Protein AF-A0A6B0CNX6-F1 (afdb_monomer)

Mean predicted aligned error: 4.64 Å

InterPro domains:
  IPR000835 MarR-type HTH domain [PS50995] (9-86)
  IPR036388 Winged helix-like DNA-binding domain superfamily [G3DSA:1.10.10.10] (4-86)
  IPR036390 Winged helix DNA-binding domain superfamily [SSF46785] (7-86)
  IPR055166 Transcriptional regulator SarA/SarZ/Rot-like, helix-turn-helix domain [PF22381] (27-86)

Sequence (86 aa):
MYVENSYLSKQLCFLFYVSSKEIIKKYTNYLKEYDLTYTGYIVLMAIENDEKLNIKKLGERVFLDSGTLTPLLKKLEKKDYVVRTR

Structure (mmCIF, N/CA/C/O backbone):
data_AF-A0A6B0CNX6-F1
#
_entry.id   AF-A0A6B0CNX6-F1
#
loop_
_atom_site.group_PDB
_atom_site.id
_atom_site.type_symbol
_atom_site.label_atom_id
_atom_site.label_alt_id
_atom_site.label_comp_id
_atom_site.label_asym_id
_atom_site.label_entity_id
_atom_site.label_seq_id
_atom_site.pdbx_PDB_ins_code
_atom_site.Cartn_x
_atom_site.Cartn_y
_atom_site.Cartn_z
_atom_site.occupancy
_atom_site.B_iso_or_equiv
_atom_site.auth_seq_id
_atom_site.auth_comp_id
_atom_site.auth_asym_id
_atom_site.auth_atom_id
_atom_site.pdbx_PDB_model_num
ATOM 1 N N . MET A 1 1 ? 5.057 2.257 -26.595 1.00 50.59 1 MET A N 1
ATOM 2 C CA . MET A 1 1 ? 6.039 1.783 -27.586 1.00 50.59 1 MET A CA 1
ATOM 3 C C . MET A 1 1 ? 7.380 1.733 -26.873 1.00 50.59 1 MET A C 1
ATOM 5 O O . MET A 1 1 ? 7.928 2.786 -26.573 1.00 50.59 1 MET A O 1
ATOM 9 N N . TYR A 1 2 ? 7.808 0.548 -26.426 1.00 59.28 2 TYR A N 1
ATOM 10 C CA . TYR A 1 2 ? 9.124 0.398 -25.796 1.00 59.28 2 TYR A CA 1
ATOM 11 C C . TYR A 1 2 ? 10.172 0.513 -26.889 1.00 59.28 2 TYR A C 1
ATOM 13 O O . TYR A 1 2 ? 10.000 -0.065 -27.958 1.00 59.28 2 TYR A O 1
ATOM 21 N N . VAL A 1 3 ? 11.215 1.299 -26.641 1.00 61.34 3 VAL A N 1
ATOM 22 C CA . VAL A 1 3 ? 12.355 1.377 -27.550 1.00 61.34 3 VAL A CA 1
ATOM 23 C C . VAL A 1 3 ? 13.086 0.047 -27.429 1.00 61.34 3 VAL A C 1
ATOM 25 O O . VAL A 1 3 ? 13.876 -0.157 -26.503 1.00 61.34 3 VAL A O 1
ATOM 28 N N . GLU A 1 4 ? 12.740 -0.888 -28.310 1.00 61.69 4 GLU A N 1
ATOM 29 C CA . GLU A 1 4 ? 13.475 -2.133 -28.458 1.00 61.69 4 GLU A CA 1
ATOM 30 C C . GLU A 1 4 ? 14.940 -1.780 -28.721 1.00 61.69 4 GLU A C 1
ATOM 32 O O . GLU A 1 4 ? 15.254 -0.994 -29.614 1.00 61.69 4 GLU A O 1
ATOM 37 N N . ASN A 1 5 ? 15.828 -2.357 -27.905 1.00 64.19 5 ASN A N 1
ATOM 38 C CA . ASN A 1 5 ? 17.289 -2.260 -28.001 1.00 64.19 5 ASN A CA 1
ATOM 39 C C . ASN A 1 5 ? 17.991 -1.089 -27.274 1.00 64.19 5 ASN A C 1
ATOM 41 O O . ASN A 1 5 ? 19.136 -0.768 -27.590 1.00 64.19 5 ASN A O 1
ATOM 45 N N . SER A 1 6 ? 17.384 -0.506 -26.233 1.00 81.12 6 SER A N 1
ATOM 46 C CA . SER A 1 6 ? 18.112 0.386 -25.309 1.00 81.12 6 SER A CA 1
ATOM 47 C C . SER A 1 6 ? 18.839 -0.399 -24.200 1.00 81.12 6 SER A C 1
ATOM 49 O O . SER A 1 6 ? 18.389 -1.467 -23.783 1.00 81.12 6 SER A O 1
ATOM 51 N N . TYR A 1 7 ? 19.956 0.126 -23.670 1.00 89.00 7 TYR A N 1
ATOM 52 C CA . TYR A 1 7 ? 20.602 -0.430 -22.462 1.00 89.00 7 TYR A CA 1
ATOM 53 C C . TYR A 1 7 ? 19.593 -0.584 -21.315 1.00 89.00 7 TYR A C 1
ATOM 55 O O . TYR A 1 7 ? 19.604 -1.582 -20.599 1.00 89.00 7 TYR A O 1
ATOM 63 N N . LEU A 1 8 ? 18.671 0.375 -21.208 1.00 87.94 8 LEU A N 1
ATOM 64 C CA . LEU A 1 8 ? 17.615 0.418 -20.208 1.00 87.94 8 LEU A CA 1
ATOM 65 C C . LEU A 1 8 ? 16.607 -0.732 -20.362 1.00 87.94 8 LEU A C 1
ATOM 67 O O . LEU A 1 8 ? 16.273 -1.373 -19.371 1.00 87.94 8 LEU A O 1
ATOM 71 N N . SER A 1 9 ? 16.181 -1.067 -21.587 1.00 86.19 9 SER A N 1
ATOM 72 C CA . SER A 1 9 ? 15.258 -2.190 -21.831 1.00 86.19 9 SER A CA 1
ATOM 73 C C . SER A 1 9 ? 15.873 -3.564 -21.540 1.00 86.19 9 SER A C 1
ATOM 75 O O . SER A 1 9 ? 15.144 -4.545 -21.464 1.00 86.19 9 SER A O 1
ATOM 77 N N . LYS A 1 10 ? 17.200 -3.642 -21.368 1.00 89.44 10 LYS A N 1
ATOM 78 C CA . LYS A 1 10 ? 17.917 -4.862 -20.963 1.00 89.44 10 LYS A CA 1
ATOM 79 C C . LYS A 1 10 ? 18.092 -4.972 -19.441 1.00 89.44 10 LYS A C 1
ATOM 81 O O . LYS A 1 10 ? 18.497 -6.025 -18.961 1.00 89.44 10 LYS A O 1
ATOM 86 N N . GLN A 1 11 ? 17.787 -3.919 -18.675 1.00 93.81 11 GLN A N 1
ATOM 87 C CA . GLN A 1 11 ? 17.902 -3.937 -17.216 1.00 93.81 11 GLN A CA 1
ATOM 88 C C . GLN A 1 11 ? 16.669 -4.572 -16.574 1.00 93.81 11 GLN A C 1
ATOM 90 O O . GLN A 1 11 ? 15.553 -4.068 -16.711 1.00 93.81 11 GLN A O 1
ATOM 95 N N . LEU A 1 12 ? 16.876 -5.626 -15.784 1.00 94.62 12 LEU A N 1
ATOM 96 C CA . LEU A 1 12 ? 15.793 -6.313 -15.079 1.00 94.62 12 LEU A CA 1
ATOM 97 C C . LEU A 1 12 ? 15.015 -5.372 -14.138 1.00 94.62 12 LEU A C 1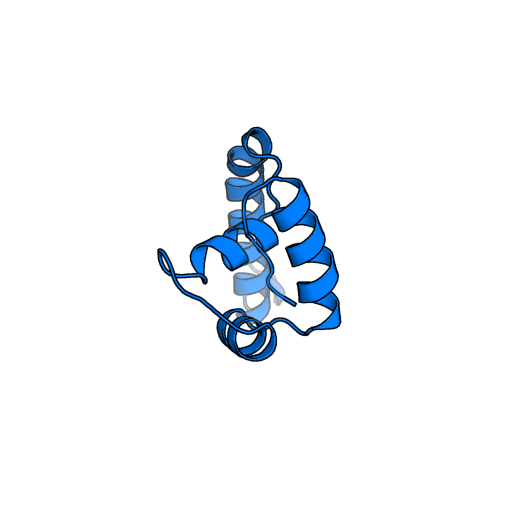
ATOM 99 O O . LEU A 1 12 ? 13.788 -5.429 -14.084 1.00 94.62 12 LEU A O 1
ATOM 103 N N . CYS A 1 13 ? 15.701 -4.449 -13.455 1.00 94.69 13 CYS A N 1
ATOM 104 C CA . CYS A 1 13 ? 15.051 -3.457 -12.593 1.00 94.69 13 CYS A CA 1
ATOM 105 C C . CYS A 1 13 ? 14.080 -2.552 -13.371 1.00 94.69 13 CYS A C 1
ATOM 107 O O . CYS A 1 13 ? 12.994 -2.241 -12.881 1.00 94.69 13 CYS A O 1
ATOM 109 N N . PHE A 1 14 ? 14.431 -2.178 -14.603 1.00 92.88 14 PHE A N 1
ATOM 110 C CA . PHE A 1 14 ? 13.578 -1.361 -15.455 1.00 92.88 14 PHE A CA 1
ATOM 111 C C . PHE A 1 14 ? 12.373 -2.151 -15.966 1.00 92.88 14 PHE A C 1
ATOM 113 O O . PHE A 1 14 ? 11.260 -1.626 -15.971 1.00 92.88 14 PHE A O 1
ATOM 120 N N . LEU A 1 15 ? 12.565 -3.424 -16.324 1.00 92.19 15 LEU A N 1
ATOM 121 C CA . LEU A 1 15 ? 11.464 -4.310 -16.706 1.00 92.19 15 LEU A CA 1
ATOM 122 C C . LEU A 1 15 ? 10.448 -4.464 -15.564 1.00 92.19 15 LEU A C 1
ATOM 124 O O . LEU A 1 15 ? 9.243 -4.360 -15.806 1.00 92.19 15 LEU A O 1
ATOM 128 N N . PHE A 1 16 ? 10.904 -4.622 -14.317 1.00 95.69 16 PHE A N 1
ATOM 129 C CA . PHE A 1 16 ? 10.015 -4.657 -13.150 1.00 95.69 16 PHE A CA 1
ATOM 130 C C . PHE A 1 16 ? 9.327 -3.317 -12.885 1.00 95.69 16 PHE A C 1
ATOM 132 O O . PHE A 1 16 ? 8.122 -3.298 -12.638 1.00 95.69 16 PHE A O 1
ATOM 139 N N . TYR A 1 17 ? 10.052 -2.198 -12.978 1.00 94.88 17 TYR A N 1
ATOM 140 C CA . TYR A 1 17 ? 9.477 -0.858 -12.836 1.00 94.88 17 TYR A CA 1
ATOM 141 C C . TYR A 1 17 ? 8.333 -0.628 -13.831 1.00 94.88 17 TYR A C 1
ATOM 143 O O . TYR A 1 17 ? 7.231 -0.223 -13.458 1.00 94.88 17 TYR A O 1
ATOM 151 N N . VAL A 1 18 ? 8.587 -0.940 -15.100 1.00 94.12 18 VAL A N 1
ATOM 152 C CA . VAL A 1 18 ? 7.610 -0.827 -16.177 1.00 94.12 18 VAL A CA 1
ATOM 153 C C . VAL A 1 18 ? 6.412 -1.747 -15.944 1.00 94.12 18 VAL A C 1
ATOM 155 O O . VAL A 1 18 ? 5.270 -1.299 -16.046 1.00 94.12 18 VAL A O 1
ATOM 158 N N . SER A 1 19 ? 6.663 -3.014 -15.612 1.00 95.69 19 SER A N 1
ATOM 159 C CA . SER A 1 19 ? 5.604 -4.004 -15.383 1.00 95.69 19 SER A CA 1
ATOM 160 C C . SER A 1 19 ? 4.709 -3.590 -14.217 1.00 95.69 19 SER A C 1
ATOM 162 O O . SER A 1 19 ? 3.487 -3.585 -14.347 1.00 95.69 19 SER A O 1
ATOM 164 N N . SER A 1 20 ? 5.313 -3.153 -13.108 1.00 95.94 20 SER A N 1
ATOM 165 C CA . SER A 1 20 ? 4.598 -2.624 -11.945 1.00 95.94 20 SER A CA 1
ATOM 166 C C . SER A 1 20 ? 3.734 -1.418 -12.322 1.00 95.94 20 SER A C 1
ATOM 168 O O . SER A 1 20 ? 2.547 -1.379 -12.000 1.00 95.94 20 SER A O 1
ATOM 170 N N . LYS A 1 21 ? 4.279 -0.472 -13.098 1.00 96.12 21 LYS A N 1
ATOM 171 C CA . LYS A 1 21 ? 3.538 0.706 -13.566 1.00 9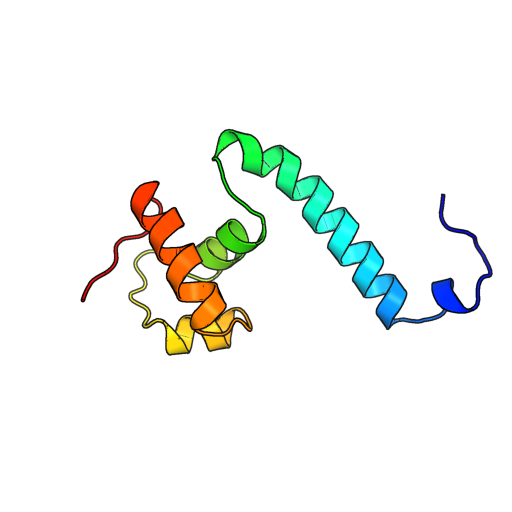6.12 21 LYS A CA 1
ATOM 172 C C . LYS A 1 21 ? 2.314 0.336 -14.407 1.00 96.12 21 LYS A C 1
ATOM 174 O O . LYS A 1 21 ? 1.248 0.917 -14.207 1.00 96.12 21 LYS A O 1
ATOM 179 N N . GLU A 1 22 ? 2.441 -0.625 -15.320 1.00 96.38 22 GLU A N 1
ATOM 180 C CA . GLU A 1 22 ? 1.314 -1.069 -16.149 1.00 96.38 22 GLU A CA 1
ATOM 181 C C . GLU A 1 22 ? 0.262 -1.845 -15.342 1.00 96.38 22 GLU A C 1
ATOM 183 O O . GLU A 1 22 ? -0.936 -1.642 -15.557 1.00 96.38 22 GLU A O 1
ATOM 188 N N . ILE A 1 23 ? 0.672 -2.661 -14.363 1.00 96.94 23 ILE A N 1
ATOM 189 C CA . ILE A 1 23 ? -0.253 -3.325 -13.428 1.00 96.94 23 ILE A CA 1
ATOM 190 C C . ILE A 1 23 ? -1.036 -2.276 -12.632 1.00 96.94 23 ILE A C 1
ATOM 192 O O . ILE A 1 23 ? -2.268 -2.283 -12.657 1.00 96.94 23 ILE A O 1
ATOM 196 N N . ILE A 1 24 ? -0.341 -1.324 -12.000 1.00 97.50 24 ILE A N 1
ATOM 197 C CA . ILE A 1 24 ? -0.965 -0.241 -11.228 1.00 97.50 24 ILE A CA 1
ATOM 198 C C . ILE A 1 24 ? -1.954 0.531 -12.102 1.00 97.50 24 ILE A C 1
ATOM 200 O O . ILE A 1 24 ? -3.079 0.785 -11.674 1.00 97.50 24 ILE A O 1
ATOM 204 N N . LYS A 1 25 ? -1.576 0.879 -13.338 1.00 96.62 25 LYS A N 1
ATOM 205 C CA . LYS A 1 25 ? -2.436 1.620 -14.272 1.00 96.62 25 LYS A CA 1
ATOM 206 C C . LYS A 1 25 ? -3.717 0.856 -14.606 1.00 96.62 25 LYS A C 1
ATOM 208 O O . LYS A 1 25 ? -4.790 1.458 -14.597 1.00 96.62 25 LYS A O 1
ATOM 213 N N . LYS A 1 26 ? -3.620 -0.450 -14.877 1.00 96.69 26 LYS A N 1
ATOM 214 C CA . LYS A 1 26 ? -4.792 -1.296 -15.147 1.00 96.69 26 LYS A CA 1
ATOM 215 C C . LYS A 1 26 ? -5.716 -1.363 -13.933 1.00 96.69 26 LYS A C 1
ATOM 217 O O . LYS A 1 26 ? -6.896 -1.055 -14.065 1.00 96.69 26 LYS A O 1
ATOM 222 N N . TYR A 1 27 ? -5.176 -1.678 -12.755 1.00 97.56 27 TYR A N 1
ATOM 223 C CA . TYR A 1 27 ? -5.968 -1.779 -11.525 1.00 97.56 27 TYR A CA 1
ATOM 224 C C . TYR A 1 27 ? -6.576 -0.444 -11.101 1.00 97.56 27 TYR A C 1
ATOM 226 O O . TYR A 1 27 ? -7.717 -0.415 -10.666 1.00 97.56 27 TYR A O 1
ATOM 234 N N . THR A 1 28 ? -5.869 0.674 -11.285 1.00 96.38 28 THR A N 1
ATOM 235 C CA . THR A 1 28 ? -6.377 2.008 -10.925 1.00 96.38 28 THR A CA 1
ATOM 236 C C . THR A 1 28 ? -7.705 2.315 -11.611 1.00 96.38 28 THR A C 1
ATOM 238 O O . THR A 1 28 ? -8.557 2.956 -11.010 1.00 96.38 28 THR A O 1
ATOM 241 N N . ASN A 1 29 ? -7.914 1.865 -12.851 1.00 94.69 29 ASN A N 1
ATOM 242 C CA . ASN A 1 29 ? -9.184 2.105 -13.535 1.00 94.69 29 ASN A CA 1
ATOM 243 C C . ASN A 1 29 ? -10.345 1.318 -12.921 1.00 94.69 29 ASN A C 1
ATOM 245 O O . ASN A 1 29 ? -11.418 1.892 -12.783 1.00 94.69 29 ASN A O 1
ATOM 249 N N . TYR A 1 30 ? -10.120 0.069 -12.510 1.00 96.44 30 TYR A N 1
ATOM 250 C CA . TYR A 1 30 ? -11.128 -0.730 -11.807 1.00 96.44 30 TYR A CA 1
ATOM 251 C C . TYR A 1 30 ? -11.373 -0.204 -10.388 1.00 96.44 30 TYR A C 1
ATOM 253 O O . TYR A 1 30 ? -12.500 -0.062 -9.952 1.00 96.44 30 TYR A O 1
ATOM 261 N N . LEU A 1 31 ? -10.319 0.190 -9.673 1.00 97.88 31 LEU A N 1
ATOM 262 C CA . LEU A 1 31 ? -10.418 0.642 -8.282 1.00 97.88 31 LEU A CA 1
ATOM 263 C C . LEU A 1 31 ? -11.077 2.022 -8.111 1.00 97.88 31 LEU A C 1
ATOM 265 O O . LEU A 1 31 ? -11.436 2.386 -6.991 1.00 97.88 31 LEU A O 1
ATOM 269 N N . LYS A 1 32 ? -11.255 2.788 -9.196 1.00 96.19 32 LYS A N 1
ATOM 270 C CA . LYS A 1 32 ? -11.911 4.106 -9.164 1.00 96.19 32 LYS A CA 1
ATOM 271 C C . LYS A 1 32 ? -13.347 4.042 -8.656 1.00 96.19 32 LYS A C 1
ATOM 273 O O . LYS A 1 32 ? -13.739 4.936 -7.917 1.00 96.19 32 LYS A O 1
ATOM 278 N N . GLU A 1 33 ? -14.110 3.015 -9.029 1.00 96.25 33 GLU A N 1
ATOM 279 C CA . GLU A 1 33 ? -15.510 2.876 -8.594 1.00 96.25 33 GLU A CA 1
ATOM 280 C C . GLU A 1 33 ? -15.632 2.640 -7.080 1.00 96.25 33 GLU A C 1
ATOM 282 O O . GLU A 1 33 ? -16.614 3.036 -6.463 1.00 96.25 33 GLU A O 1
ATOM 287 N N . TYR A 1 34 ? -14.582 2.078 -6.478 1.00 96.50 34 TYR A N 1
ATOM 288 C CA . TYR A 1 34 ? -14.462 1.816 -5.045 1.00 96.50 34 TYR A CA 1
ATOM 289 C C . TYR A 1 34 ? -13.762 2.952 -4.284 1.00 96.50 34 TYR A C 1
ATOM 291 O O . TYR A 1 34 ? -13.539 2.848 -3.077 1.00 96.50 34 TYR A O 1
ATOM 299 N N . ASP A 1 35 ? -13.358 4.023 -4.976 1.00 96.00 35 ASP A N 1
ATOM 300 C CA . ASP A 1 35 ? -12.519 5.086 -4.419 1.00 96.00 35 ASP A CA 1
ATOM 301 C C . ASP A 1 35 ? -11.261 4.509 -3.715 1.00 96.00 35 ASP A C 1
ATOM 303 O O . ASP A 1 35 ? -10.859 4.909 -2.619 1.00 96.00 35 ASP A O 1
ATOM 307 N N . LEU A 1 36 ? -10.627 3.506 -4.333 1.00 97.38 36 LEU A N 1
ATOM 308 C CA . LEU A 1 36 ? -9.437 2.835 -3.810 1.00 97.38 36 LEU A CA 1
ATOM 309 C C . LEU A 1 36 ? -8.186 3.187 -4.619 1.00 97.38 36 LEU A C 1
ATOM 311 O O . LEU A 1 36 ? -8.197 3.314 -5.842 1.00 97.38 36 LEU A O 1
ATOM 315 N N . THR A 1 37 ? -7.057 3.302 -3.920 1.00 96.75 37 THR A N 1
ATOM 316 C CA . THR A 1 37 ? -5.735 3.310 -4.559 1.00 96.75 37 THR A CA 1
ATOM 317 C C . THR A 1 37 ? -5.216 1.881 -4.681 1.00 96.75 37 THR A C 1
ATOM 319 O O . THR A 1 37 ? -5.611 1.014 -3.903 1.00 96.75 37 THR A O 1
ATOM 322 N N . TYR A 1 38 ? -4.272 1.631 -5.595 1.00 97.12 38 TYR A N 1
ATOM 323 C CA . TYR A 1 38 ? -3.631 0.314 -5.696 1.00 97.12 38 TYR A CA 1
ATOM 324 C C . TYR A 1 38 ? -2.978 -0.119 -4.373 1.00 97.12 38 TYR A C 1
ATOM 326 O O . TYR A 1 38 ? -3.133 -1.258 -3.950 1.00 97.12 38 TYR A O 1
ATOM 334 N N . THR A 1 39 ? -2.311 0.798 -3.666 1.00 96.19 39 THR A N 1
ATOM 335 C CA . THR A 1 39 ? -1.737 0.507 -2.342 1.00 96.19 39 THR A CA 1
ATOM 336 C C . THR A 1 39 ? -2.815 0.188 -1.308 1.00 96.19 39 THR A C 1
ATOM 338 O O . THR A 1 39 ? -2.642 -0.737 -0.524 1.00 96.19 39 THR A O 1
ATOM 341 N N . GLY A 1 40 ? -3.936 0.920 -1.313 1.00 97.19 40 GLY A N 1
ATOM 342 C CA . GLY A 1 40 ? -5.077 0.618 -0.447 1.00 97.19 40 GLY A CA 1
ATOM 343 C C . GLY A 1 40 ? -5.636 -0.775 -0.720 1.00 97.19 40 GLY A C 1
ATOM 344 O O . GLY A 1 40 ? -5.821 -1.544 0.212 1.00 97.19 40 GLY A O 1
ATOM 345 N N . TYR A 1 41 ? -5.796 -1.129 -1.995 1.00 97.06 41 TYR A N 1
ATOM 346 C CA . TYR A 1 41 ? -6.199 -2.466 -2.421 1.00 97.06 41 TYR A CA 1
ATOM 347 C C . TYR A 1 41 ? -5.231 -3.556 -1.938 1.00 97.06 41 TYR A C 1
ATOM 349 O O . TYR A 1 41 ? -5.677 -4.539 -1.360 1.00 97.06 41 TYR A O 1
ATOM 357 N N . ILE A 1 42 ? -3.916 -3.376 -2.097 1.00 96.88 42 ILE A N 1
ATOM 358 C CA . ILE A 1 42 ? -2.924 -4.357 -1.622 1.00 96.88 42 ILE A CA 1
ATOM 359 C C . ILE A 1 42 ? -2.983 -4.520 -0.102 1.00 96.88 42 ILE A C 1
ATOM 361 O O . ILE A 1 42 ? -2.88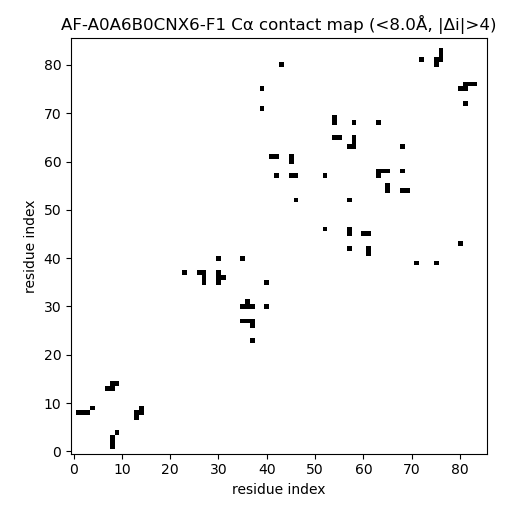1 -5.639 0.391 1.00 96.88 42 ILE A O 1
ATOM 365 N N . VAL A 1 43 ? -3.191 -3.430 0.640 1.00 96.50 43 VAL A N 1
ATOM 366 C CA . VAL A 1 43 ? -3.383 -3.497 2.094 1.00 96.50 43 VAL A CA 1
ATOM 367 C C . VAL A 1 43 ? -4.631 -4.298 2.460 1.00 96.50 43 VAL A C 1
ATOM 369 O O . VAL A 1 43 ? -4.549 -5.115 3.368 1.00 96.50 43 VAL A O 1
ATOM 372 N N . LEU A 1 44 ? -5.749 -4.113 1.752 1.00 95.44 44 LEU A N 1
ATOM 373 C CA . LEU A 1 44 ? -6.965 -4.900 1.984 1.00 95.44 44 LEU A CA 1
ATOM 374 C C . LEU A 1 44 ? -6.760 -6.378 1.638 1.00 95.44 44 LEU A C 1
ATOM 376 O O . LEU A 1 44 ? -7.114 -7.235 2.433 1.00 95.44 44 LEU A O 1
ATOM 380 N N . MET A 1 45 ? -6.116 -6.676 0.508 1.00 95.06 45 MET A N 1
ATOM 381 C CA . MET A 1 45 ? -5.793 -8.051 0.101 1.00 95.06 45 MET A CA 1
ATOM 382 C C . MET A 1 45 ? -4.830 -8.760 1.058 1.00 95.06 45 MET A C 1
ATOM 384 O O . MET A 1 45 ? -4.793 -9.986 1.092 1.00 95.06 45 MET A O 1
ATOM 388 N N . ALA A 1 46 ? -4.016 -8.004 1.794 1.00 94.81 46 ALA A N 1
ATOM 389 C CA . ALA A 1 46 ? -3.075 -8.549 2.761 1.00 94.81 46 ALA A CA 1
ATOM 390 C C . ALA A 1 46 ? -3.709 -8.856 4.123 1.00 94.81 46 ALA A C 1
ATOM 392 O O . ALA A 1 46 ? -3.043 -9.481 4.948 1.00 94.81 46 ALA A O 1
ATOM 393 N N . ILE A 1 47 ? -4.936 -8.398 4.376 1.00 93.50 47 ILE A N 1
ATOM 394 C CA . ILE A 1 47 ? -5.701 -8.703 5.586 1.00 93.50 47 ILE A CA 1
ATOM 395 C C . ILE A 1 47 ? -6.603 -9.892 5.250 1.00 93.50 47 ILE A C 1
ATOM 397 O O . ILE A 1 47 ? -7.448 -9.795 4.362 1.00 93.50 47 ILE A O 1
ATOM 401 N N . GLU A 1 48 ? -6.410 -11.024 5.925 1.00 88.38 48 GLU A N 1
ATOM 402 C CA . GLU A 1 48 ? -7.289 -12.181 5.738 1.00 88.38 48 GLU A CA 1
ATOM 403 C C . GLU A 1 48 ? -8.681 -11.905 6.332 1.00 88.38 48 GLU A C 1
ATOM 405 O O . GLU A 1 48 ? -8.853 -11.029 7.185 1.00 88.38 48 GLU A O 1
ATOM 410 N N . ASN A 1 49 ? -9.695 -12.652 5.884 1.00 82.25 49 ASN A N 1
ATOM 411 C CA . ASN A 1 49 ? -11.057 -12.492 6.396 1.00 82.25 49 ASN A CA 1
ATOM 412 C C . ASN A 1 49 ? -11.085 -12.647 7.926 1.00 82.25 49 ASN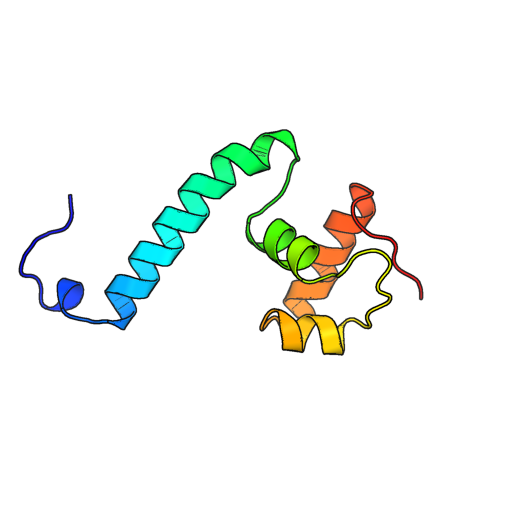 A C 1
ATOM 414 O O . ASN A 1 49 ? -10.553 -13.615 8.467 1.00 82.25 49 ASN A O 1
ATOM 418 N N . ASP A 1 50 ? -11.708 -11.678 8.602 1.00 80.69 50 ASP A N 1
ATOM 419 C CA . ASP A 1 50 ? -11.830 -11.592 10.065 1.00 80.69 50 ASP A CA 1
ATOM 420 C C . ASP A 1 50 ? -10.496 -11.535 10.845 1.00 80.69 50 ASP A C 1
ATOM 422 O O . ASP A 1 50 ? -10.468 -11.676 12.074 1.00 80.69 50 ASP A O 1
ATOM 426 N N . GLU A 1 51 ? -9.371 -11.274 10.170 1.00 90.62 51 GLU A N 1
ATOM 427 C CA . GLU A 1 51 ? -8.060 -11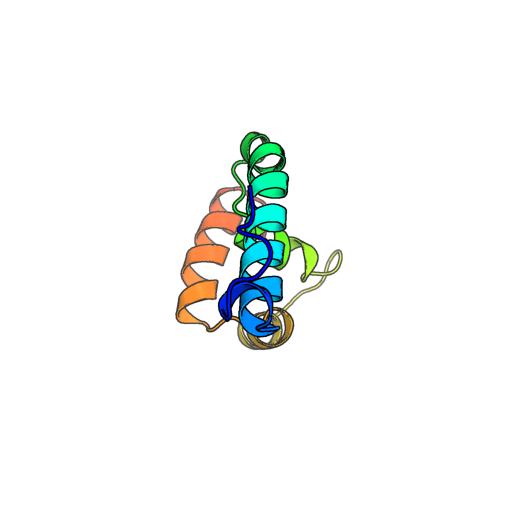.188 10.810 1.00 90.62 51 GLU A CA 1
ATOM 428 C C . GLU A 1 51 ? -7.898 -9.878 11.600 1.00 90.62 51 GLU A C 1
ATOM 430 O O . GLU A 1 51 ? -8.102 -8.768 11.102 1.00 90.62 51 GLU A O 1
ATOM 435 N N . LYS A 1 52 ? -7.439 -9.992 12.851 1.00 90.50 52 LYS A N 1
ATOM 436 C CA . LYS A 1 52 ? -6.995 -8.847 13.656 1.00 90.50 52 LYS A CA 1
ATOM 437 C C . LYS A 1 52 ? -5.477 -8.733 13.599 1.00 90.50 52 LYS A C 1
ATOM 439 O O . LYS A 1 52 ? -4.759 -9.499 14.241 1.00 90.50 52 LYS A O 1
ATOM 444 N N . LEU A 1 53 ? -4.987 -7.730 12.879 1.00 91.56 53 LEU A N 1
ATOM 445 C CA . LEU A 1 53 ? -3.560 -7.445 12.732 1.00 91.56 53 LEU A CA 1
ATOM 446 C C . LEU A 1 53 ? -3.163 -6.140 13.408 1.00 91.56 53 LEU A C 1
ATOM 448 O O . LEU A 1 53 ? -3.842 -5.120 13.304 1.00 91.56 53 LEU A O 1
ATOM 452 N N . ASN A 1 54 ? -1.992 -6.150 14.043 1.00 93.06 54 ASN A N 1
ATOM 453 C CA . ASN A 1 54 ? -1.342 -4.906 14.433 1.00 93.06 54 ASN A CA 1
ATOM 454 C C . ASN A 1 54 ? -0.616 -4.275 13.229 1.00 93.06 54 ASN A C 1
ATOM 456 O O . ASN A 1 54 ? -0.223 -4.958 12.280 1.00 93.06 54 ASN A O 1
ATOM 460 N N . ILE A 1 55 ? -0.403 -2.958 13.293 1.00 93.44 55 ILE A N 1
ATOM 461 C CA . ILE A 1 55 ? 0.190 -2.176 12.195 1.00 93.44 55 ILE A CA 1
ATOM 462 C C . ILE A 1 55 ? 1.599 -2.663 11.836 1.00 93.44 55 ILE A C 1
ATOM 464 O O . ILE A 1 55 ? 1.963 -2.649 10.664 1.00 93.44 55 ILE A O 1
ATOM 468 N N . LYS A 1 56 ? 2.387 -3.111 12.822 1.00 93.69 56 LYS A N 1
ATOM 469 C CA . LYS A 1 56 ? 3.759 -3.581 12.590 1.00 93.69 56 LYS A CA 1
ATOM 470 C C . LYS A 1 56 ? 3.778 -4.832 11.707 1.00 93.69 56 LYS A C 1
ATOM 472 O O . LYS A 1 56 ? 4.471 -4.841 10.697 1.00 93.69 56 LYS A O 1
ATOM 477 N N . LYS A 1 57 ? 2.975 -5.843 12.049 1.00 94.38 57 LYS A N 1
ATOM 478 C CA . LYS A 1 57 ? 2.855 -7.086 11.274 1.00 94.38 57 LYS A CA 1
ATOM 479 C C . LYS A 1 57 ? 2.309 -6.830 9.873 1.00 94.38 57 LYS A C 1
ATOM 481 O O . LYS A 1 57 ? 2.796 -7.412 8.912 1.00 94.38 57 LYS A O 1
ATOM 486 N N . LEU A 1 58 ? 1.325 -5.938 9.753 1.00 95.44 58 LEU A N 1
ATOM 487 C CA . LEU A 1 58 ? 0.809 -5.542 8.446 1.00 95.44 58 LEU A CA 1
ATOM 488 C C . LEU A 1 58 ? 1.908 -4.881 7.599 1.00 95.44 58 LEU A C 1
ATOM 490 O O . LEU A 1 58 ? 2.072 -5.245 6.441 1.00 95.44 58 LEU A O 1
ATOM 494 N N . GLY A 1 59 ? 2.701 -3.979 8.185 1.00 96.31 59 GLY A N 1
ATOM 495 C CA . GLY A 1 59 ? 3.844 -3.341 7.522 1.00 96.31 59 GLY A CA 1
ATOM 496 C C . GLY A 1 59 ? 4.891 -4.326 7.025 1.00 96.31 59 GLY A C 1
ATOM 497 O O . GLY A 1 59 ? 5.329 -4.219 5.884 1.00 96.31 59 GLY A O 1
ATOM 498 N N . GLU A 1 60 ? 5.224 -5.330 7.836 1.00 95.81 60 GLU A N 1
ATOM 499 C CA . GLU A 1 60 ? 6.110 -6.429 7.436 1.00 95.81 60 GLU A CA 1
ATOM 500 C C . GLU A 1 60 ? 5.521 -7.234 6.263 1.00 95.81 60 GLU A C 1
ATOM 502 O O . GLU A 1 60 ? 6.243 -7.551 5.321 1.00 95.81 60 GLU A O 1
ATOM 507 N N . ARG A 1 61 ? 4.207 -7.507 6.271 1.00 95.25 61 ARG A N 1
ATOM 508 C CA . ARG A 1 61 ? 3.527 -8.292 5.226 1.00 95.25 61 ARG A CA 1
ATOM 509 C C . ARG A 1 61 ? 3.468 -7.573 3.875 1.00 95.25 61 ARG A C 1
ATOM 511 O O . ARG A 1 61 ? 3.630 -8.218 2.843 1.00 95.25 61 ARG A O 1
ATOM 518 N N . VAL A 1 62 ? 3.233 -6.259 3.867 1.00 96.06 62 VAL A N 1
ATOM 519 C CA . VAL A 1 62 ? 3.111 -5.468 2.623 1.00 96.06 62 VAL A CA 1
ATOM 520 C C . VAL A 1 62 ? 4.339 -4.622 2.295 1.00 96.06 62 VAL A C 1
ATOM 522 O O . VAL A 1 62 ? 4.295 -3.833 1.353 1.00 96.06 62 VAL A O 1
ATOM 525 N N . PHE A 1 63 ? 5.431 -4.782 3.046 1.00 96.38 63 PHE A N 1
ATOM 526 C CA . PHE A 1 63 ? 6.673 -4.021 2.884 1.00 96.38 63 PHE A CA 1
ATOM 527 C C . PHE A 1 63 ? 6.468 -2.496 2.947 1.00 96.38 63 PHE A C 1
ATOM 529 O O . PHE A 1 63 ? 7.044 -1.746 2.159 1.00 96.38 63 PHE A O 1
ATOM 536 N N . LEU A 1 64 ? 5.639 -2.029 3.888 1.00 96.38 64 LE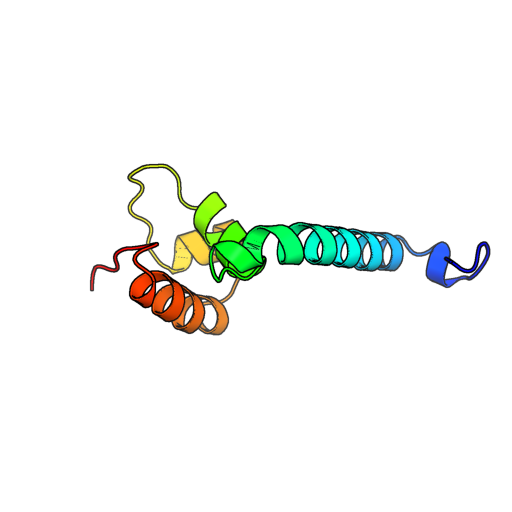U A N 1
ATOM 537 C CA . LEU A 1 64 ? 5.375 -0.605 4.122 1.00 96.38 64 LEU A CA 1
ATOM 538 C C . LEU A 1 64 ? 5.752 -0.194 5.545 1.00 96.38 64 LEU A C 1
ATOM 540 O O . LEU A 1 64 ? 5.521 -0.919 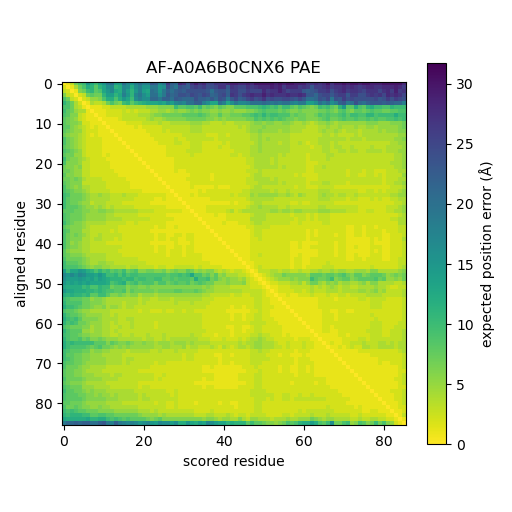6.512 1.00 96.38 64 LEU A O 1
ATOM 544 N N . ASP A 1 65 ? 6.279 1.018 5.678 1.00 95.25 65 ASP A N 1
ATOM 545 C CA . ASP A 1 65 ? 6.562 1.624 6.971 1.00 95.25 65 ASP A CA 1
ATOM 546 C C . ASP A 1 65 ? 5.287 2.166 7.647 1.00 95.25 65 ASP A C 1
ATOM 548 O O . ASP A 1 65 ? 4.230 2.365 7.033 1.00 95.25 65 ASP A O 1
ATOM 552 N N . SER A 1 66 ? 5.389 2.445 8.947 1.00 90.44 66 SER A N 1
ATOM 553 C CA . SER A 1 66 ? 4.274 2.962 9.745 1.00 90.44 66 SER A CA 1
ATOM 554 C C . SER A 1 66 ? 3.835 4.374 9.338 1.00 90.44 66 SER A C 1
ATOM 556 O O . SER A 1 66 ? 2.650 4.697 9.478 1.00 90.44 66 SER A O 1
ATOM 558 N N . GLY A 1 67 ? 4.744 5.202 8.816 1.00 93.88 67 GLY A N 1
ATOM 559 C CA . GLY A 1 67 ? 4.461 6.539 8.294 1.00 93.88 67 GLY A CA 1
ATOM 560 C C . GLY A 1 67 ? 3.605 6.499 7.030 1.00 93.88 67 GLY A C 1
ATOM 561 O O . GLY A 1 67 ? 2.740 7.358 6.860 1.00 93.88 67 GLY A O 1
ATOM 562 N N . THR A 1 68 ? 3.756 5.457 6.210 1.00 95.12 68 THR A N 1
ATOM 563 C CA . THR A 1 68 ? 2.896 5.186 5.049 1.00 95.12 68 THR A CA 1
ATOM 564 C C . THR A 1 68 ? 1.572 4.527 5.451 1.00 95.12 68 THR A C 1
ATOM 566 O O . THR A 1 68 ? 0.498 4.957 5.018 1.00 95.12 68 THR A O 1
ATOM 569 N N . LEU A 1 69 ? 1.610 3.510 6.320 1.00 96.56 69 LEU A N 1
ATOM 570 C CA . LEU A 1 69 ? 0.413 2.753 6.704 1.00 96.56 69 LEU A CA 1
ATOM 571 C C . LEU A 1 69 ? -0.575 3.559 7.547 1.00 96.56 69 LEU A C 1
ATOM 573 O O . LEU A 1 69 ? -1.781 3.455 7.342 1.00 96.56 69 LEU A O 1
ATOM 577 N N . THR A 1 70 ? -0.104 4.381 8.483 1.00 95.12 70 THR A N 1
ATOM 578 C CA . THR A 1 70 ? -0.987 5.131 9.390 1.00 95.12 70 THR A CA 1
ATOM 579 C C . THR A 1 70 ? -1.980 6.049 8.660 1.00 95.12 70 THR A C 1
ATOM 581 O O . THR A 1 70 ? -3.181 5.962 8.940 1.00 95.12 70 THR A O 1
ATOM 584 N N . PRO A 1 71 ? -1.558 6.941 7.739 1.00 96.50 71 PRO A N 1
ATOM 585 C CA . PRO A 1 71 ? -2.493 7.772 6.987 1.00 96.50 71 PRO A CA 1
ATOM 586 C C . PRO A 1 71 ? -3.350 6.956 6.012 1.00 96.50 71 PRO A C 1
ATOM 588 O O . PRO A 1 71 ? -4.505 7.318 5.792 1.00 96.50 71 PRO A O 1
ATOM 591 N N . LEU A 1 72 ? -2.827 5.860 5.450 1.00 96.88 72 LEU A N 1
ATOM 592 C CA . LEU A 1 72 ? -3.584 4.984 4.557 1.00 96.88 72 LEU A CA 1
ATOM 593 C C . LEU A 1 72 ? -4.725 4.275 5.295 1.00 96.88 72 LEU A C 1
ATOM 595 O O . LEU A 1 72 ? -5.874 4.378 4.877 1.00 96.88 72 LEU A O 1
ATOM 599 N N . LEU A 1 73 ? -4.437 3.642 6.433 1.00 96.31 73 LEU A N 1
ATOM 600 C CA . LEU A 1 73 ? -5.431 2.954 7.257 1.00 96.31 73 LEU A CA 1
ATOM 601 C C .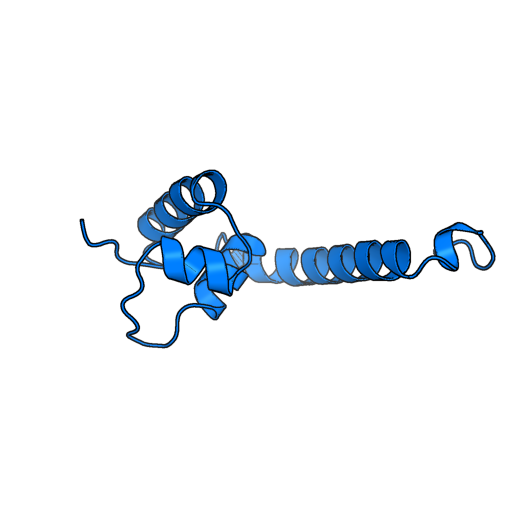 LEU A 1 73 ? -6.492 3.918 7.796 1.00 96.31 73 LEU A C 1
ATOM 603 O O . LEU A 1 73 ? -7.662 3.566 7.823 1.00 96.31 73 LEU A O 1
ATOM 607 N N . LYS A 1 74 ? -6.124 5.159 8.146 1.00 96.25 74 LYS A N 1
ATOM 608 C CA . LYS A 1 74 ? -7.104 6.209 8.488 1.00 96.25 74 LYS A CA 1
ATOM 609 C C . LYS A 1 74 ? -8.048 6.538 7.327 1.00 96.25 74 LYS A C 1
ATOM 611 O O . LYS A 1 74 ? -9.209 6.851 7.561 1.00 96.25 74 LYS A O 1
ATOM 616 N N . LYS A 1 75 ? -7.558 6.537 6.082 1.00 96.81 75 LYS A N 1
ATOM 617 C CA . LYS A 1 75 ? -8.399 6.775 4.896 1.00 96.81 75 LYS A CA 1
ATOM 618 C C . LYS A 1 75 ? -9.308 5.584 4.607 1.00 96.81 75 LYS A C 1
ATOM 620 O O . LYS A 1 75 ? -10.459 5.810 4.269 1.00 96.81 75 LYS A O 1
ATOM 625 N N . LEU A 1 76 ? -8.798 4.360 4.745 1.00 96.75 76 LEU A N 1
ATOM 626 C CA . LEU A 1 76 ? -9.582 3.136 4.563 1.00 96.75 76 LEU A CA 1
ATOM 627 C C . LEU A 1 76 ? -10.666 2.994 5.642 1.00 96.75 76 LEU A C 1
ATOM 629 O O . LEU A 1 76 ? -11.793 2.653 5.312 1.00 96.75 76 LEU A O 1
ATOM 633 N N . GLU A 1 77 ? -10.355 3.345 6.893 1.00 96.75 77 GLU A N 1
ATOM 634 C CA . GLU A 1 77 ? -11.313 3.392 8.009 1.00 96.75 77 GLU A CA 1
ATOM 635 C C . GLU A 1 77 ? -12.456 4.379 7.735 1.00 96.75 77 GLU A C 1
ATOM 637 O O . GLU A 1 77 ? -13.615 4.047 7.923 1.00 96.75 77 GLU A O 1
ATOM 642 N N . LYS A 1 78 ? -12.153 5.573 7.208 1.00 97.12 78 LYS A N 1
ATOM 643 C CA . LYS A 1 78 ? -13.177 6.564 6.823 1.00 97.12 78 LYS A CA 1
ATOM 644 C C . LYS A 1 78 ? -14.088 6.128 5.670 1.00 97.12 78 LYS A C 1
ATOM 646 O O . LYS A 1 78 ? -15.090 6.790 5.434 1.00 97.12 78 LYS A O 1
ATOM 651 N N . LYS A 1 79 ? -13.686 5.106 4.916 1.00 96.38 79 LYS A N 1
ATOM 652 C CA . LYS A 1 79 ? -14.451 4.519 3.807 1.00 96.38 79 LYS A CA 1
ATOM 653 C C . LYS A 1 79 ? -15.069 3.174 4.203 1.00 96.38 79 LYS A C 1
ATOM 655 O O . LYS A 1 79 ? -15.454 2.415 3.324 1.00 96.38 79 LYS A O 1
ATOM 660 N N . ASP A 1 80 ? -15.077 2.859 5.500 1.00 95.94 80 ASP A N 1
ATOM 661 C CA . ASP A 1 80 ? -15.641 1.637 6.079 1.00 95.94 80 ASP A CA 1
ATOM 662 C C . ASP A 1 80 ? -15.015 0.322 5.571 1.00 95.94 80 ASP A C 1
ATOM 664 O O . ASP A 1 80 ? -15.579 -0.754 5.749 1.00 95.94 80 ASP A O 1
ATOM 668 N N . TYR A 1 81 ? -13.808 0.374 4.992 1.00 95.44 81 TYR A N 1
ATOM 669 C CA . TYR A 1 81 ? -13.097 -0.828 4.534 1.00 95.44 81 TYR A CA 1
ATOM 670 C C . TYR A 1 81 ? -12.394 -1.590 5.662 1.00 95.44 81 TYR A C 1
ATOM 672 O O . TYR A 1 81 ? -12.111 -2.776 5.522 1.00 95.44 81 TYR A O 1
ATOM 680 N N . VAL A 1 82 ? -12.043 -0.906 6.755 1.00 94.94 82 VAL A N 1
ATOM 681 C CA . VAL A 1 82 ? -11.353 -1.497 7.911 1.00 94.94 82 VAL A CA 1
ATOM 682 C C . VAL A 1 82 ? -11.851 -0.866 9.203 1.00 94.94 82 VAL A C 1
ATOM 684 O O . VAL A 1 82 ? -12.193 0.313 9.235 1.00 94.94 82 VAL A O 1
ATOM 687 N N . VAL A 1 83 ? -11.794 -1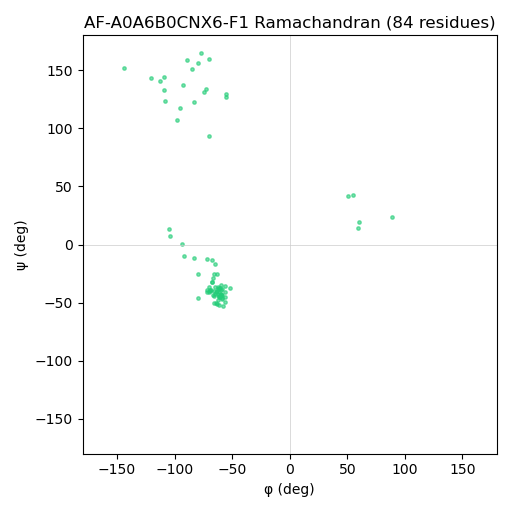.622 10.297 1.00 94.31 83 VAL A N 1
ATOM 688 C CA . VAL A 1 83 ? -12.057 -1.116 11.649 1.00 94.31 83 VAL A CA 1
ATOM 689 C C . VAL A 1 83 ? -10.746 -1.072 12.420 1.00 94.31 83 VAL A C 1
ATOM 691 O O . VAL A 1 83 ? -9.986 -2.042 12.419 1.00 94.31 83 VAL A O 1
ATOM 694 N N . ARG A 1 84 ? -10.460 0.043 13.100 1.00 92.50 84 ARG A N 1
ATOM 695 C CA . ARG A 1 84 ? -9.261 0.169 13.938 1.00 92.50 84 ARG A CA 1
ATOM 696 C C . ARG A 1 84 ? -9.645 0.174 15.409 1.00 92.50 84 ARG A C 1
ATOM 698 O O . ARG A 1 84 ? -10.393 1.027 15.872 1.00 92.50 84 ARG A O 1
ATOM 705 N N . THR A 1 85 ? -9.072 -0.758 16.158 1.00 88.44 85 THR A N 1
ATOM 706 C CA . THR A 1 85 ? -9.115 -0.761 17.624 1.00 88.44 85 THR A CA 1
ATOM 707 C C . THR A 1 85 ? -7.869 -0.049 18.151 1.00 88.44 85 THR A C 1
ATOM 709 O O . THR A 1 85 ? -6.785 -0.218 17.588 1.00 88.44 85 THR A O 1
ATOM 712 N N . ARG A 1 86 ? -8.028 0.795 19.174 1.00 80.31 86 ARG A N 1
ATOM 713 C CA . ARG A 1 86 ? -6.923 1.503 19.835 1.00 80.31 86 ARG A CA 1
ATOM 714 C C . ARG A 1 86 ? -6.558 0.831 21.143 1.00 80.31 86 ARG A C 1
ATOM 716 O O . ARG A 1 86 ? -7.497 0.338 21.801 1.00 80.31 86 ARG A O 1
#

Solvent-accessible surface area (backbone atoms only — not comparable to full-atom values): 5377 Å² total; per-residue (Å²): 134,81,68,84,88,42,78,60,74,70,33,67,70,48,52,51,52,51,50,51,52,53,51,47,55,58,48,38,65,65,28,52,85,72,77,39,48,61,69,56,49,52,54,55,72,70,50,58,89,92,61,87,75,56,72,68,63,50,21,66,74,70,75,44,53,69,82,60,46,52,62,49,53,55,54,37,35,76,66,72,74,47,87,85,87,130

Secondary structure (DSSP, 8-state):
---TT-TGGG-HHHHHHHHHHHHHHHHHHHHGGGT--HHHHHHHHTSPTT----HHHHHHHHT--HHHHHHHHHHHHTTTS-----

Organism: Staphylococcus aureus (NCBI:txid1280)

Foldseek 3Di:
DDPPPDPLVVDPVSVVVVVVVVVQVVVVVVCVVVVDHPLLVVLLVQAPVPDDDDPVVSCVSSVHDPVVVVVSVVVCVVSVSDDDDD

Nearest PDB structures (foldseek):
  4gxo-assembly1_B  TM=9.405E-01  e=1.981E-09  Staphylococcus aureus subsp. aureus str. Newman
  3hsr-assembly1_B  TM=9.315E-01  e=6.444E-09  Staphylococcus aureus subsp. aureus str. Newman
  3hse-assembly1_B  TM=9.172E-01  e=7.347E-09  Staphylococcus aureus subsp. aureus str. Newman
  7kua-assembly1_A-2  TM=8.199E-01  e=1.089E-01  Pseudomonas putida
  3e6m-assembly1_B  TM=7.633E-01  e=1.163E-01  Ruegeria pomeroyi

Radius of gyration: 16.29 Å; Cα contacts (8 Å, |Δi|>4): 47; chains: 1; bounding box: 36×20×48 Å

pLDDT: mean 92.16, std 9.03, range [50.59, 97.88]